Protein AF-A0A9E3MI32-F1 (afdb_monomer)

Nearest PDB structures (foldseek):
  3dp7-assembly1_B  TM=9.754E-01  e=4.181E-05  Phocaeicola vulgatus ATCC 8482
  6ix3-assembly1_A  TM=7.961E-01  e=3.398E-01  Aspergillus flavus NRRL3357
  8xtg-assembly3_F  TM=7.802E-01  e=3.898E-01  Penicillium brevicompactum
  6ix7-assembly1_A  TM=7.965E-01  e=5.497E-01  Aspergillus flavus NRRL3357

Mean predicted aligned error: 2.67 Å

Structure (mmCIF, N/CA/C/O backbone):
data_AF-A0A9E3MI32-F1
#
_entry.id   AF-A0A9E3MI32-F1
#
loop_
_atom_site.group_PDB
_atom_site.id
_atom_site.type_symbol
_atom_site.label_atom_id
_atom_site.label_alt_id
_atom_site.label_comp_id
_atom_site.label_asym_id
_atom_site.label_entity_id
_atom_site.label_seq_id
_atom_site.pdbx_PDB_ins_code
_atom_site.Cartn_x
_atom_site.Cartn_y
_atom_site.Cartn_z
_atom_site.occupancy
_atom_site.B_iso_or_equiv
_atom_site.auth_seq_id
_atom_site.auth_comp_id
_atom_site.auth_asym_id
_atom_site.auth_atom_id
_atom_site.pdbx_PDB_model_num
ATOM 1 N N . THR A 1 1 ? 1.411 4.434 -0.281 1.00 93.62 1 THR A N 1
ATOM 2 C CA . THR A 1 1 ? 1.688 3.944 -1.647 1.00 93.62 1 THR A CA 1
ATOM 3 C C . THR A 1 1 ? 1.544 2.451 -1.628 1.00 93.62 1 THR A C 1
ATOM 5 O O . THR A 1 1 ? 2.183 1.841 -0.781 1.00 93.62 1 THR A O 1
ATOM 8 N N . PHE A 1 2 ? 0.720 1.885 -2.506 1.00 96.81 2 PHE A N 1
ATOM 9 C CA . PHE A 1 2 ? 0.539 0.436 -2.600 1.00 96.81 2 PHE A CA 1
ATOM 10 C C . PHE A 1 2 ? 0.684 0.002 -4.047 1.00 96.81 2 PHE A C 1
ATOM 12 O O . PHE A 1 2 ? 0.071 0.615 -4.917 1.00 96.81 2 PHE A O 1
ATOM 19 N N . TRP A 1 3 ? 1.500 -1.008 -4.324 1.00 96.69 3 TRP A N 1
ATOM 20 C CA . TRP A 1 3 ? 1.786 -1.402 -5.707 1.00 96.69 3 TRP A CA 1
ATOM 21 C C . TRP A 1 3 ? 0.567 -2.036 -6.405 1.00 96.69 3 TRP A C 1
ATOM 23 O O . TRP A 1 3 ? 0.465 -1.950 -7.621 1.00 96.69 3 TRP A O 1
ATOM 33 N N . ASP A 1 4 ? -0.387 -2.585 -5.649 1.00 96.88 4 ASP A N 1
ATOM 34 C CA . ASP A 1 4 ? -1.629 -3.215 -6.129 1.00 96.88 4 ASP A CA 1
ATOM 35 C C . ASP A 1 4 ? -2.773 -2.217 -6.385 1.00 96.88 4 ASP A C 1
ATOM 37 O O . ASP A 1 4 ? -3.804 -2.579 -6.945 1.00 96.88 4 ASP A O 1
ATOM 41 N N . ARG A 1 5 ? -2.615 -0.946 -5.992 1.00 96.06 5 ARG A N 1
ATOM 42 C CA . ARG A 1 5 ? -3.638 0.105 -6.164 1.00 96.06 5 ARG A CA 1
ATOM 43 C C . ARG A 1 5 ? -3.271 1.117 -7.244 1.00 96.06 5 ARG A C 1
ATOM 45 O O . ARG A 1 5 ? -3.439 2.324 -7.072 1.00 96.06 5 ARG A O 1
ATOM 52 N N . GLN A 1 6 ? -2.722 0.624 -8.350 1.00 95.69 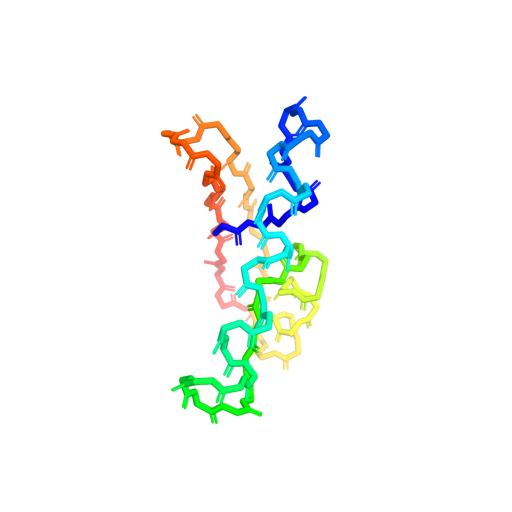6 GLN A N 1
ATOM 53 C CA . GLN A 1 6 ? -2.241 1.450 -9.454 1.00 95.69 6 GLN A CA 1
ATOM 54 C C . GLN A 1 6 ? -3.174 1.384 -10.658 1.00 95.69 6 GLN A C 1
ATOM 56 O O . GLN A 1 6 ? -3.724 0.338 -10.979 1.00 95.69 6 GLN A O 1
ATOM 61 N N . ARG A 1 7 ? -3.329 2.518 -11.354 1.00 93.31 7 ARG A N 1
ATOM 62 C CA . ARG A 1 7 ? -4.137 2.599 -12.583 1.00 93.31 7 ARG A CA 1
ATOM 63 C C . ARG A 1 7 ? -3.507 1.838 -13.756 1.00 93.31 7 ARG A C 1
ATOM 65 O O . ARG A 1 7 ? -4.229 1.413 -14.650 1.00 93.31 7 ARG A O 1
ATOM 72 N N . TYR A 1 8 ? -2.179 1.742 -13.779 1.00 94.25 8 TYR A N 1
ATOM 73 C CA . TYR A 1 8 ? -1.415 1.159 -14.878 1.00 94.25 8 TYR A CA 1
ATOM 74 C C . TYR A 1 8 ? -0.460 0.088 -14.353 1.00 94.25 8 TYR A C 1
ATOM 76 O O . TYR A 1 8 ? 0.242 0.322 -13.366 1.00 94.25 8 TYR A O 1
ATOM 84 N N . ASP A 1 9 ? -0.353 -1.026 -15.073 1.00 95.56 9 ASP A N 1
ATOM 85 C CA . ASP A 1 9 ? 0.491 -2.166 -14.691 1.00 95.56 9 ASP A CA 1
ATOM 86 C C . ASP A 1 9 ? 1.976 -1.797 -14.595 1.00 95.56 9 ASP A C 1
ATOM 88 O O . ASP A 1 9 ? 2.688 -2.256 -13.706 1.00 95.56 9 ASP A O 1
ATOM 92 N N . ILE A 1 10 ? 2.445 -0.890 -15.460 1.00 96.44 10 ILE A N 1
ATOM 93 C CA . ILE A 1 10 ? 3.831 -0.399 -15.429 1.00 96.44 10 ILE A CA 1
ATOM 94 C C . ILE A 1 10 ? 4.114 0.345 -14.117 1.00 96.44 10 ILE A C 1
ATOM 96 O O . ILE A 1 10 ? 5.196 0.208 -13.552 1.00 96.44 10 ILE A O 1
ATOM 100 N N . ALA A 1 11 ? 3.144 1.097 -13.587 1.00 95.38 11 ALA A N 1
ATOM 101 C CA . ALA A 1 11 ? 3.315 1.774 -12.305 1.00 95.38 11 ALA A CA 1
ATOM 102 C C . ALA A 1 11 ? 3.396 0.764 -11.149 1.00 95.38 11 ALA A C 1
ATOM 104 O O . ALA A 1 11 ? 4.241 0.920 -10.268 1.00 95.38 11 ALA A O 1
ATOM 105 N N . ALA A 1 12 ? 2.575 -0.293 -11.178 1.00 96.75 12 ALA A N 1
ATOM 106 C CA . ALA A 1 12 ? 2.662 -1.395 -10.220 1.00 96.75 12 ALA A CA 1
ATOM 107 C C . ALA A 1 12 ? 4.043 -2.070 -10.272 1.00 96.75 12 ALA A C 1
ATOM 109 O O . ALA A 1 12 ? 4.693 -2.217 -9.235 1.00 96.75 12 ALA A O 1
ATOM 110 N N . PHE A 1 13 ? 4.523 -2.386 -11.480 1.00 97.25 13 PHE A N 1
ATOM 111 C CA . PHE A 1 13 ? 5.838 -2.980 -11.728 1.00 97.25 13 PHE A CA 1
ATOM 112 C C . PHE A 1 13 ? 6.981 -2.111 -11.187 1.00 97.25 13 PHE A C 1
ATOM 114 O O . PHE A 1 13 ? 7.804 -2.580 -10.404 1.00 97.25 13 PHE A O 1
ATOM 121 N N . CYS A 1 14 ? 7.022 -0.822 -11.534 1.00 96.38 14 CYS A N 1
ATOM 122 C CA . CYS A 1 14 ? 8.070 0.078 -11.048 1.00 96.38 14 CYS A CA 1
ATOM 123 C C . CYS A 1 14 ? 8.069 0.198 -9.514 1.00 96.38 14 CYS A C 1
ATOM 125 O O . CYS A 1 14 ? 9.133 0.215 -8.890 1.00 96.38 14 CYS A O 1
ATOM 127 N N . LEU A 1 15 ? 6.886 0.254 -8.892 1.00 96.56 15 LEU A N 1
ATOM 128 C CA . LEU A 1 15 ? 6.767 0.334 -7.439 1.00 96.56 15 LEU A CA 1
ATOM 129 C C . LEU A 1 15 ? 7.275 -0.930 -6.746 1.00 96.56 15 LEU A C 1
ATOM 131 O O . LEU A 1 15 ? 8.120 -0.832 -5.855 1.00 96.56 15 LEU A O 1
ATOM 135 N N . ILE A 1 16 ? 6.797 -2.117 -7.134 1.00 96.69 16 ILE A N 1
ATOM 136 C CA . ILE A 1 16 ? 7.212 -3.354 -6.462 1.00 96.69 16 ILE A CA 1
ATOM 137 C C . ILE A 1 16 ? 8.711 -3.614 -6.656 1.00 96.69 16 ILE A C 1
ATOM 139 O O . ILE A 1 16 ? 9.385 -3.998 -5.697 1.00 96.69 16 ILE A O 1
ATOM 143 N N . ASN A 1 17 ? 9.269 -3.274 -7.823 1.00 97.06 17 ASN A N 1
ATOM 144 C CA . ASN A 1 17 ? 10.700 -3.385 -8.120 1.00 97.06 17 ASN A CA 1
ATOM 145 C C . ASN A 1 17 ? 11.574 -2.327 -7.426 1.00 97.06 17 ASN A C 1
ATOM 147 O O . ASN A 1 17 ? 12.797 -2.398 -7.521 1.00 97.06 17 ASN A O 1
ATOM 151 N N . THR A 1 18 ? 10.985 -1.397 -6.669 1.00 95.94 18 THR A N 1
ATOM 152 C CA . THR A 1 18 ? 11.728 -0.568 -5.705 1.00 95.94 18 THR A CA 1
ATOM 153 C C . THR A 1 18 ? 12.017 -1.343 -4.409 1.00 95.94 18 THR A C 1
ATOM 155 O O . THR A 1 18 ? 12.942 -1.008 -3.678 1.00 95.94 18 THR A O 1
ATOM 158 N N . SER A 1 19 ? 11.289 -2.427 -4.116 1.00 97.12 19 SER A N 1
ATOM 159 C CA . SER A 1 19 ? 11.460 -3.213 -2.880 1.00 97.12 19 SER A CA 1
ATOM 160 C C . SER A 1 19 ? 12.878 -3.758 -2.645 1.00 97.12 19 SER A C 1
ATOM 162 O O . SER A 1 19 ? 13.346 -3.649 -1.512 1.00 97.12 19 SER A O 1
ATOM 164 N N . PRO A 1 20 ? 13.613 -4.259 -3.662 1.00 96.69 20 PRO A N 1
ATOM 165 C CA . PRO A 1 20 ? 14.995 -4.705 -3.486 1.00 96.69 20 PRO A CA 1
ATOM 166 C C . PRO A 1 20 ? 15.936 -3.637 -2.915 1.00 96.69 20 PRO A C 1
ATOM 168 O O . PRO A 1 20 ? 16.873 -3.991 -2.206 1.00 96.69 20 PRO A O 1
ATOM 171 N N . TYR A 1 21 ? 15.682 -2.339 -3.146 1.00 97.12 21 TYR A N 1
ATOM 172 C CA . TYR A 1 21 ? 16.444 -1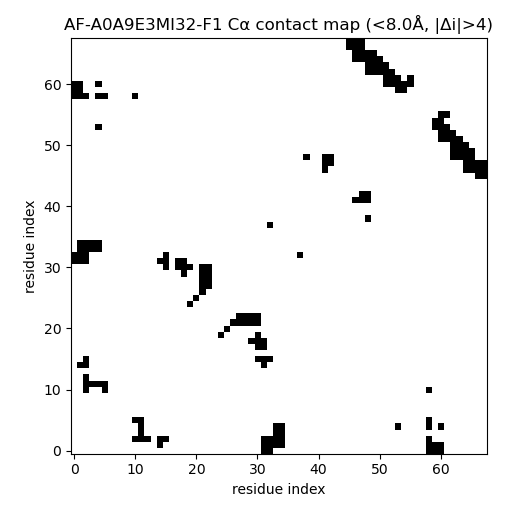.264 -2.498 1.00 97.12 21 TYR A CA 1
ATOM 173 C C . TYR A 1 21 ? 16.322 -1.338 -0.970 1.00 97.12 21 TYR A C 1
ATOM 175 O O . TYR A 1 21 ? 17.328 -1.266 -0.262 1.00 97.12 21 TYR A O 1
ATOM 183 N N . PHE A 1 22 ? 15.106 -1.545 -0.454 1.00 96.88 22 PHE A N 1
ATOM 184 C CA . PHE A 1 22 ? 14.877 -1.636 0.987 1.00 96.88 22 PHE A CA 1
ATOM 185 C C . PHE A 1 22 ? 15.524 -2.875 1.607 1.00 96.88 22 PHE A C 1
ATOM 187 O O . PHE A 1 22 ? 15.979 -2.817 2.748 1.00 96.88 22 PHE A O 1
ATOM 194 N N . THR A 1 23 ? 15.596 -3.969 0.847 1.00 95.06 23 THR A N 1
ATOM 195 C CA . THR A 1 23 ? 16.247 -5.213 1.266 1.00 95.06 23 THR A CA 1
ATOM 196 C C . THR A 1 23 ? 17.772 -5.113 1.240 1.00 95.06 23 THR A C 1
ATOM 198 O O . THR A 1 23 ? 18.418 -5.504 2.203 1.00 95.06 23 THR A O 1
ATOM 201 N N . ALA A 1 24 ? 18.357 -4.612 0.150 1.00 96.75 24 ALA A N 1
ATOM 202 C CA . ALA A 1 24 ? 19.797 -4.711 -0.089 1.00 96.75 24 ALA A CA 1
ATOM 203 C C . ALA A 1 24 ? 20.599 -3.490 0.383 1.00 96.75 24 ALA A C 1
ATOM 205 O O . ALA A 1 24 ? 21.776 -3.631 0.699 1.00 96.75 24 ALA A O 1
ATOM 206 N N . MET A 1 25 ? 19.995 -2.297 0.394 1.00 97.06 25 MET A N 1
ATOM 207 C CA . MET A 1 25 ? 20.717 -1.037 0.621 1.00 97.06 25 MET A CA 1
ATOM 208 C C . MET A 1 25 ? 20.198 -0.215 1.803 1.00 97.06 25 MET A C 1
ATOM 210 O O . MET A 1 25 ? 20.971 0.553 2.368 1.00 97.06 25 MET A O 1
ATOM 214 N N . ALA A 1 26 ? 18.917 -0.337 2.169 1.00 95.88 26 ALA A N 1
ATOM 215 C CA . ALA A 1 26 ? 18.347 0.415 3.288 1.00 95.88 26 ALA A CA 1
ATOM 216 C C . ALA A 1 26 ? 18.316 -0.406 4.593 1.00 95.88 26 ALA A C 1
ATOM 218 O O . ALA A 1 26 ? 19.355 -0.662 5.189 1.00 95.88 26 ALA A O 1
ATOM 219 N N . SER A 1 27 ? 17.130 -0.789 5.077 1.00 93.12 27 SER A N 1
ATOM 220 C CA . SER A 1 27 ? 16.939 -1.343 6.424 1.00 93.12 27 SER A CA 1
ATOM 221 C C . SER A 1 27 ? 16.981 -2.871 6.504 1.00 93.12 27 SER A C 1
ATOM 223 O O . SER A 1 27 ? 16.949 -3.420 7.602 1.00 93.12 27 SER A O 1
ATOM 225 N N . GLY A 1 28 ? 16.984 -3.576 5.369 1.00 94.69 28 GLY A N 1
ATOM 226 C CA . GLY A 1 28 ? 16.987 -5.041 5.321 1.00 94.69 28 GLY A CA 1
ATOM 227 C C . GLY A 1 28 ? 15.655 -5.710 5.683 1.00 94.69 28 GLY A C 1
ATOM 228 O O . GLY A 1 28 ? 15.570 -6.934 5.671 1.00 94.69 28 GLY A O 1
ATOM 229 N N . ASN A 1 29 ? 14.606 -4.944 6.001 1.00 92.25 29 ASN A N 1
ATOM 230 C CA . ASN A 1 29 ? 13.359 -5.476 6.573 1.00 92.25 29 ASN A CA 1
ATOM 231 C C . ASN A 1 29 ? 12.074 -4.787 6.072 1.00 92.25 29 ASN A C 1
ATOM 233 O O . ASN A 1 29 ? 11.042 -4.855 6.735 1.00 92.25 29 ASN A O 1
ATOM 237 N N . SER A 1 30 ? 12.120 -4.116 4.918 1.00 93.69 30 SER A N 1
ATOM 238 C CA . SER A 1 30 ? 10.962 -3.415 4.347 1.00 93.69 30 SER A CA 1
ATOM 239 C C . SER A 1 30 ? 10.797 -3.685 2.848 1.00 93.69 30 SER A C 1
ATOM 241 O O . SER A 1 30 ? 11.668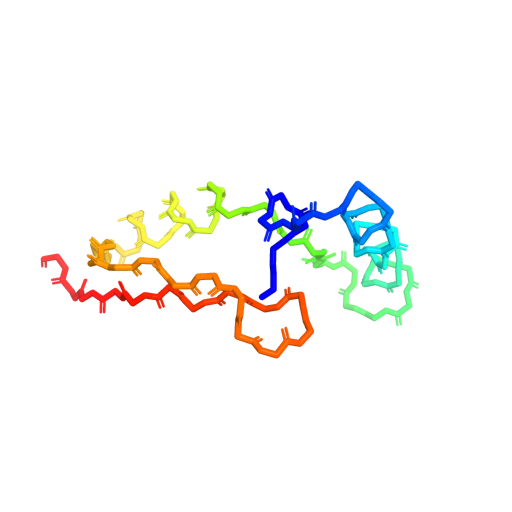 -4.281 2.212 1.00 93.69 30 SER A O 1
ATOM 243 N N . LYS A 1 31 ? 9.654 -3.266 2.296 1.00 96.12 31 LYS A N 1
ATOM 244 C CA . LYS A 1 31 ? 9.279 -3.351 0.876 1.00 96.12 31 LYS A CA 1
ATOM 245 C C . LYS A 1 31 ? 8.166 -2.348 0.551 1.00 96.12 31 LYS A C 1
ATOM 247 O O . LYS A 1 31 ? 7.602 -1.732 1.453 1.00 96.12 31 LYS A O 1
ATOM 252 N N . ILE A 1 32 ? 7.807 -2.205 -0.725 1.00 96.62 32 ILE A N 1
ATOM 253 C CA . ILE A 1 32 ? 6.518 -1.600 -1.088 1.00 96.62 32 ILE A CA 1
ATOM 254 C C . ILE A 1 32 ? 5.427 -2.658 -0.896 1.00 96.62 32 ILE A C 1
ATOM 256 O O . ILE A 1 32 ? 5.513 -3.757 -1.440 1.00 96.62 32 ILE A O 1
ATOM 260 N N . TYR A 1 33 ? 4.416 -2.341 -0.091 1.00 96.25 33 TYR A N 1
ATOM 261 C CA . TYR A 1 33 ? 3.399 -3.303 0.340 1.00 96.25 33 TYR A CA 1
ATOM 262 C C . TYR A 1 33 ? 2.183 -3.328 -0.583 1.00 96.25 33 TYR A C 1
ATOM 264 O O . TYR A 1 33 ? 1.867 -2.336 -1.245 1.00 96.25 33 TYR A O 1
ATOM 272 N N . GLU A 1 34 ? 1.496 -4.468 -0.587 1.00 97.00 34 GLU A N 1
ATOM 273 C CA . GLU A 1 34 ? 0.124 -4.560 -1.081 1.00 97.00 34 GLU A CA 1
ATOM 274 C C . GLU A 1 34 ? -0.846 -3.992 -0.041 1.00 97.00 34 GLU A C 1
ATOM 276 O O . GLU A 1 34 ? -0.582 -4.012 1.167 1.00 97.00 34 GLU A O 1
ATOM 281 N N . SER A 1 35 ? -1.973 -3.459 -0.501 1.00 97.50 35 SER A N 1
ATOM 282 C CA . SER A 1 35 ? -2.935 -2.799 0.377 1.00 97.50 35 SER A CA 1
ATOM 283 C C . SER A 1 35 ? -3.613 -3.761 1.355 1.00 97.50 35 SER A C 1
ATOM 285 O O . SER A 1 35 ? -3.834 -3.391 2.510 1.00 97.50 35 SER A O 1
ATOM 287 N N . ALA A 1 36 ? -3.882 -4.999 0.931 1.00 97.75 36 ALA A N 1
ATOM 288 C CA . ALA A 1 36 ? -4.536 -6.019 1.751 1.00 97.75 36 ALA A CA 1
ATOM 289 C C . ALA A 1 36 ? -3.721 -6.380 3.004 1.00 97.75 36 ALA A C 1
ATOM 291 O O . ALA A 1 36 ? -4.272 -6.403 4.106 1.00 97.75 36 ALA A O 1
ATOM 292 N N . ASP A 1 37 ? -2.406 -6.572 2.862 1.00 97.06 37 ASP A N 1
ATOM 293 C CA . ASP A 1 37 ? -1.505 -6.815 3.992 1.00 97.06 37 ASP A CA 1
ATOM 294 C C . ASP A 1 37 ? -1.555 -5.677 5.015 1.00 97.06 37 ASP A C 1
ATOM 296 O O . ASP A 1 37 ? -1.631 -5.916 6.221 1.00 97.06 37 ASP A O 1
ATOM 300 N N . TYR A 1 38 ? -1.554 -4.430 4.542 1.00 96.06 38 TYR A N 1
ATOM 301 C CA . TYR A 1 38 ? -1.590 -3.259 5.415 1.00 96.06 38 TYR A CA 1
ATOM 302 C C . TYR A 1 38 ? -2.904 -3.156 6.195 1.00 96.06 38 TYR A C 1
ATOM 304 O O . TYR A 1 38 ? -2.894 -2.819 7.378 1.00 96.06 38 TYR A O 1
ATOM 312 N N . ILE A 1 39 ? -4.031 -3.457 5.543 1.00 97.88 39 ILE A N 1
ATOM 313 C CA . ILE A 1 39 ? -5.356 -3.462 6.175 1.00 97.88 39 ILE A CA 1
ATOM 314 C C . ILE A 1 39 ? -5.425 -4.569 7.230 1.00 97.88 39 ILE A C 1
ATOM 316 O O . ILE A 1 39 ? -5.762 -4.285 8.376 1.00 97.88 39 ILE A O 1
ATOM 320 N N . ARG A 1 40 ? -5.006 -5.792 6.885 1.00 98.19 40 ARG A N 1
ATOM 321 C CA . ARG A 1 40 ? -4.975 -6.938 7.804 1.00 98.19 40 ARG A CA 1
ATOM 322 C C . ARG A 1 40 ? -4.123 -6.661 9.046 1.00 98.19 40 ARG A C 1
ATOM 324 O O . ARG A 1 40 ? -4.514 -7.005 10.159 1.00 98.19 40 ARG A O 1
ATOM 331 N N . LEU A 1 41 ? -2.953 -6.045 8.873 1.00 97.81 41 LEU A N 1
ATOM 332 C CA . LEU A 1 41 ? -2.074 -5.680 9.988 1.00 97.81 41 LEU A CA 1
ATOM 333 C C . LEU A 1 41 ? -2.670 -4.563 10.854 1.00 97.81 41 LEU A C 1
ATOM 335 O O . LEU A 1 41 ? -2.550 -4.616 12.076 1.00 97.81 41 LEU A O 1
ATOM 339 N N . ALA A 1 42 ? -3.334 -3.576 10.247 1.00 97.94 42 ALA A N 1
ATOM 340 C CA . ALA A 1 42 ? -4.030 -2.526 10.987 1.00 97.94 42 ALA A CA 1
ATOM 341 C C . ALA A 1 42 ? -5.196 -3.094 11.817 1.00 97.94 42 ALA A C 1
ATOM 343 O O . ALA A 1 42 ? -5.340 -2.743 12.988 1.00 97.94 42 ALA A O 1
ATOM 344 N N . GLU A 1 43 ? -5.973 -4.020 11.254 1.00 98.00 43 GLU A N 1
ATOM 345 C CA . GLU A 1 43 ? -7.040 -4.735 11.966 1.00 98.00 43 GLU A CA 1
ATOM 346 C C . GLU A 1 43 ? -6.499 -5.539 13.148 1.00 98.00 43 GLU A C 1
ATOM 348 O O . GLU A 1 43 ? -7.015 -5.419 14.260 1.00 98.00 43 GLU A O 1
ATOM 353 N N . ALA A 1 44 ? -5.398 -6.274 12.955 1.00 98.38 44 ALA A N 1
ATOM 354 C CA . ALA A 1 44 ? -4.714 -6.981 14.038 1.00 98.38 44 ALA A CA 1
ATOM 355 C C . ALA A 1 44 ? -4.198 -6.037 15.145 1.00 98.38 44 ALA A C 1
ATOM 357 O O . ALA A 1 44 ? -4.072 -6.448 16.297 1.00 98.38 44 ALA A O 1
ATOM 358 N N . ALA A 1 45 ? -3.936 -4.769 14.818 1.00 98.31 45 ALA A N 1
ATOM 359 C CA . ALA A 1 45 ? -3.549 -3.725 15.765 1.00 98.31 45 ALA A CA 1
ATOM 360 C C . ALA A 1 45 ? -4.745 -2.998 16.423 1.00 98.31 45 ALA A C 1
ATOM 362 O O . ALA A 1 45 ? -4.544 -2.023 17.149 1.00 98.31 45 ALA A O 1
ATOM 363 N N . GLY A 1 46 ? -5.986 -3.443 16.189 1.00 98.38 46 GLY A N 1
ATOM 364 C CA . GLY A 1 46 ? -7.191 -2.842 16.773 1.00 98.38 46 GLY A CA 1
ATOM 365 C C . GLY A 1 46 ? -7.679 -1.586 16.046 1.00 98.38 46 GLY A C 1
ATOM 366 O O . GLY A 1 46 ? -8.318 -0.721 16.652 1.00 98.38 46 GLY A O 1
ATOM 367 N N . LEU A 1 47 ? -7.368 -1.455 14.756 1.00 98.62 47 LEU A N 1
ATOM 368 C CA . LEU A 1 47 ? -7.838 -0.367 13.903 1.00 98.62 47 LEU A CA 1
ATOM 369 C C . LEU A 1 47 ? -8.839 -0.888 12.872 1.00 98.62 47 LEU A C 1
ATOM 371 O O . LEU A 1 47 ? -8.596 -1.881 12.200 1.00 98.62 47 LEU A O 1
ATOM 375 N N . ARG A 1 48 ? -9.944 -0.171 12.678 1.00 98.12 48 ARG A N 1
ATOM 37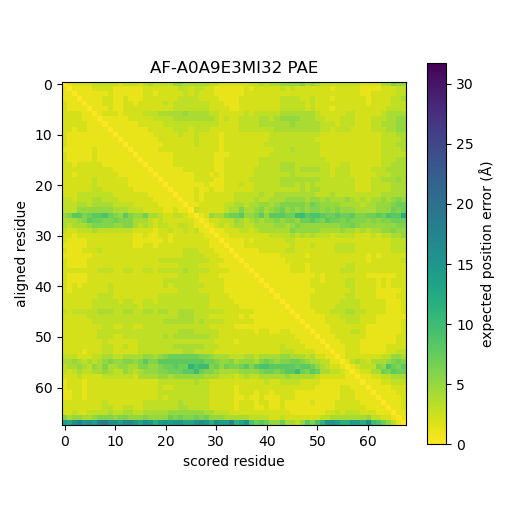6 C CA . ARG A 1 48 ? -10.939 -0.475 11.647 1.00 98.12 48 ARG A CA 1
ATOM 377 C C . ARG A 1 48 ? -10.798 0.475 10.468 1.00 98.12 48 ARG A C 1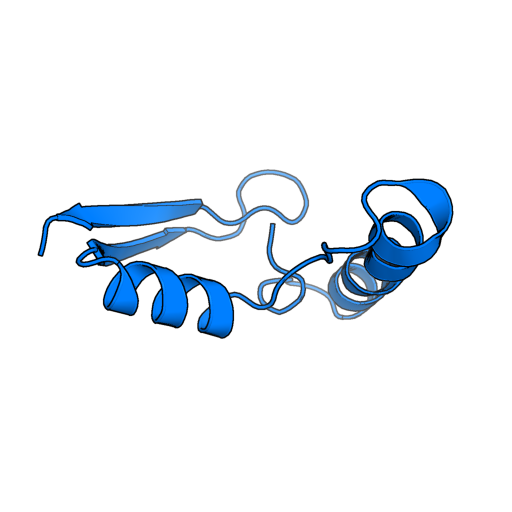
ATOM 379 O O . ARG A 1 48 ? -10.782 1.697 10.645 1.00 98.12 48 ARG A O 1
ATOM 386 N N . LEU A 1 49 ? -10.727 -0.080 9.259 1.00 98.19 49 LEU A N 1
ATOM 387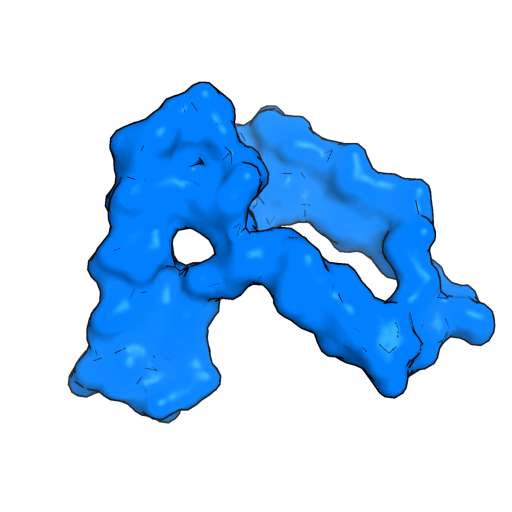 C CA . LEU A 1 49 ? -10.711 0.705 8.028 1.00 98.19 49 LEU A CA 1
ATOM 388 C C . LEU A 1 49 ? -12.048 1.441 7.851 1.00 98.19 49 LEU A C 1
ATOM 390 O O . LEU A 1 49 ? -13.120 0.852 7.966 1.00 98.19 49 LEU A O 1
ATOM 394 N N . LEU A 1 50 ? -11.981 2.742 7.573 1.00 98.44 50 LEU A N 1
ATOM 395 C CA . LEU A 1 50 ? -13.150 3.588 7.327 1.00 98.44 50 LEU A CA 1
ATOM 396 C C . LEU A 1 50 ? -13.326 3.903 5.847 1.00 98.44 50 LEU A C 1
ATOM 398 O O . LEU A 1 50 ? -14.434 3.832 5.329 1.00 98.44 50 LEU A O 1
ATOM 402 N N . THR A 1 51 ? -12.251 4.324 5.183 1.00 98.12 51 THR A N 1
ATOM 403 C CA . THR A 1 51 ? -12.294 4.756 3.782 1.00 98.12 51 THR A CA 1
ATOM 404 C C . THR A 1 51 ? -10.962 4.506 3.100 1.00 98.12 51 THR A C 1
ATOM 406 O O . THR A 1 51 ? -9.906 4.682 3.714 1.00 98.12 51 THR A O 1
ATOM 409 N N . VAL A 1 52 ? -11.025 4.216 1.805 1.00 97.62 52 VAL A N 1
ATOM 410 C CA . VAL A 1 52 ? -9.879 4.188 0.893 1.00 97.62 52 VAL A CA 1
ATOM 411 C C . VAL A 1 52 ? -10.088 5.273 -0.153 1.00 97.62 52 VAL A C 1
ATOM 413 O O . VAL A 1 52 ? -11.173 5.373 -0.723 1.00 97.62 52 VAL A O 1
ATOM 416 N N . ARG A 1 53 ? -9.068 6.096 -0.402 1.00 97.00 53 ARG A N 1
ATOM 417 C CA . ARG A 1 53 ? -9.068 7.059 -1.506 1.00 97.00 53 ARG A CA 1
ATOM 418 C C . ARG A 1 53 ? -7.819 6.872 -2.351 1.00 97.00 53 ARG A C 1
ATOM 420 O O . ARG A 1 53 ? -6.717 7.165 -1.892 1.00 97.00 53 ARG A O 1
ATOM 427 N N . ASP A 1 54 ? -8.017 6.413 -3.576 1.00 95.88 54 ASP A N 1
ATOM 428 C CA . ASP A 1 54 ? -6.968 6.277 -4.585 1.00 95.88 54 ASP A CA 1
ATOM 429 C C . ASP A 1 54 ? -6.840 7.554 -5.431 1.00 95.88 54 ASP A C 1
ATOM 431 O O . ASP A 1 54 ? -7.651 8.477 -5.317 1.00 95.88 54 ASP A O 1
ATOM 435 N N . GLY A 1 55 ? -5.808 7.616 -6.277 1.00 89.94 55 GLY A N 1
ATOM 436 C CA . GLY A 1 55 ? -5.619 8.718 -7.227 1.00 89.94 55 GLY A CA 1
ATOM 437 C C . GLY A 1 55 ? -5.179 10.036 -6.584 1.00 89.94 55 GLY A C 1
ATOM 438 O O . GLY A 1 55 ? -5.480 11.107 -7.107 1.00 89.94 55 GLY A O 1
ATOM 439 N N . ILE A 1 56 ? -4.487 9.979 -5.442 1.00 91.25 56 ILE A N 1
ATOM 440 C CA . ILE A 1 56 ? -3.947 11.169 -4.777 1.00 91.25 56 ILE A CA 1
ATOM 441 C C . ILE A 1 56 ? -2.520 11.384 -5.281 1.00 91.25 56 ILE A C 1
ATOM 443 O O . ILE A 1 56 ? -1.605 10.678 -4.872 1.00 91.25 56 ILE A O 1
ATOM 447 N N . GLY A 1 57 ? -2.312 12.356 -6.168 1.00 88.00 57 GLY A N 1
ATOM 448 C CA . GLY A 1 57 ? -0.998 12.553 -6.789 1.00 88.00 57 GLY A CA 1
ATOM 449 C C . GLY A 1 57 ? -0.507 11.297 -7.525 1.00 88.00 57 GLY A C 1
ATOM 450 O O . GLY A 1 57 ? -1.307 10.493 -8.007 1.00 88.00 57 GLY A O 1
ATOM 451 N N . TYR A 1 58 ? 0.813 11.120 -7.617 1.00 8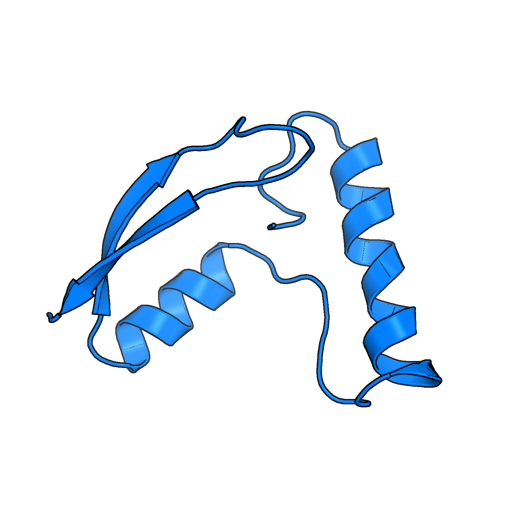8.12 58 TYR A N 1
ATOM 452 C CA . TYR A 1 58 ? 1.398 9.977 -8.319 1.00 88.12 58 TYR A CA 1
ATOM 453 C C . TYR A 1 58 ? 1.456 8.733 -7.439 1.00 88.12 58 TYR A C 1
ATOM 455 O O . TYR A 1 58 ? 2.191 8.676 -6.460 1.00 88.12 58 TYR A O 1
ATOM 463 N N . CYS A 1 59 ? 0.703 7.710 -7.833 1.00 91.81 59 CYS A N 1
ATOM 464 C CA . CYS A 1 59 ? 0.777 6.365 -7.270 1.00 91.81 59 CYS A CA 1
ATOM 465 C C . CYS A 1 59 ? 0.447 6.244 -5.766 1.00 91.81 59 CYS A C 1
ATOM 467 O O . CYS A 1 59 ? 0.729 5.208 -5.153 1.00 91.81 59 CYS A O 1
ATOM 469 N N . HIS A 1 60 ? -0.167 7.261 -5.149 1.00 95.31 60 HIS A N 1
ATOM 470 C CA . HIS A 1 60 ? -0.542 7.216 -3.737 1.00 95.31 60 HIS A CA 1
ATOM 471 C C . HIS A 1 60 ? -2.032 6.924 -3.520 1.00 95.31 60 HIS A C 1
ATOM 473 O O . HIS A 1 60 ? -2.917 7.407 -4.231 1.00 95.31 60 HIS A O 1
ATOM 479 N N . SER A 1 61 ? -2.276 6.190 -2.437 1.00 96.00 61 SER A N 1
ATOM 480 C CA . SER A 1 61 ? -3.590 5.936 -1.854 1.00 96.00 61 SER A C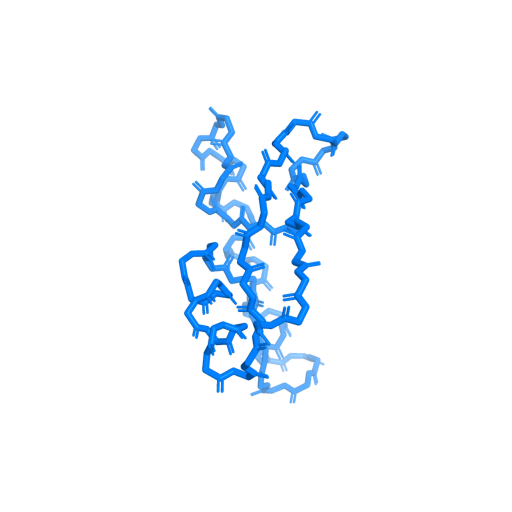A 1
ATOM 481 C C . SER A 1 61 ? -3.573 6.376 -0.394 1.00 96.00 61 SER A C 1
ATOM 483 O O . SER A 1 61 ? -2.550 6.244 0.285 1.00 96.00 61 SER A O 1
ATOM 485 N N . LEU A 1 62 ? -4.714 6.853 0.095 1.00 96.69 62 LEU A N 1
ATOM 486 C CA . LEU A 1 62 ? -4.948 7.193 1.494 1.00 96.69 62 LEU A CA 1
ATOM 487 C C . LEU A 1 62 ? -5.912 6.181 2.111 1.00 96.69 62 LEU A C 1
ATOM 489 O O . LEU A 1 62 ? -7.059 6.069 1.677 1.00 96.69 62 LEU A O 1
ATOM 493 N N . LEU A 1 63 ? -5.451 5.487 3.149 1.00 97.62 63 LEU A N 1
ATOM 494 C CA . LEU A 1 63 ? -6.296 4.682 4.026 1.00 97.62 63 LEU A CA 1
ATOM 495 C C . LEU A 1 63 ? -6.613 5.497 5.278 1.00 97.62 63 LEU A C 1
ATOM 497 O O . LEU A 1 63 ? -5.705 6.019 5.925 1.00 97.62 63 LEU A O 1
ATOM 501 N N . ARG A 1 64 ? -7.896 5.603 5.629 1.00 98.06 64 ARG A N 1
ATOM 502 C CA . ARG A 1 64 ? -8.333 6.203 6.895 1.00 98.06 64 ARG A CA 1
ATOM 503 C C . ARG A 1 64 ? -8.798 5.104 7.830 1.00 98.06 64 ARG A C 1
ATOM 505 O O . ARG A 1 64 ? -9.697 4.348 7.470 1.00 98.06 64 ARG A O 1
ATOM 512 N N . PHE A 1 65 ? -8.248 5.084 9.034 1.00 98.44 65 PHE A N 1
ATOM 513 C CA . PHE A 1 65 ? -8.622 4.151 10.089 1.00 98.44 65 PHE A CA 1
ATOM 514 C C . PHE A 1 65 ? -9.198 4.895 11.295 1.00 98.44 65 PHE A C 1
ATO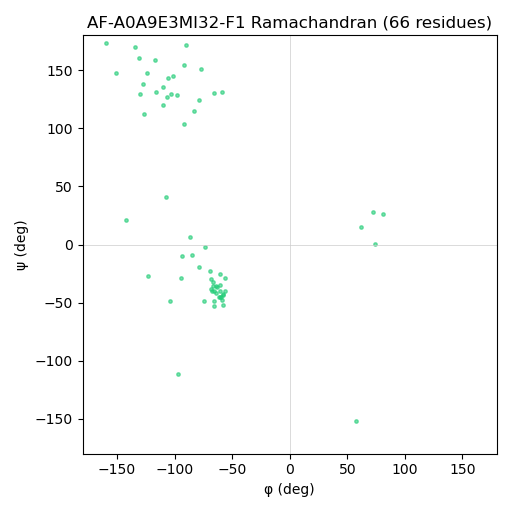M 516 O O . PHE A 1 65 ? -8.941 6.085 11.478 1.00 98.44 65 PHE A O 1
ATOM 523 N N . ALA A 1 66 ? -9.955 4.186 12.125 1.00 98.00 66 ALA A N 1
ATOM 524 C CA . ALA A 1 66 ? -10.293 4.598 13.483 1.00 98.00 66 ALA A CA 1
ATOM 525 C C . ALA A 1 66 ? -10.024 3.446 14.449 1.00 98.00 66 ALA A C 1
ATOM 527 O O . ALA A 1 66 ? -9.947 2.292 14.029 1.00 98.00 66 ALA A O 1
ATOM 528 N N . ARG A 1 67 ? -9.889 3.760 15.740 1.00 96.50 67 ARG A N 1
ATOM 529 C CA . ARG A 1 67 ? -9.830 2.734 16.782 1.00 96.50 67 ARG A CA 1
ATOM 530 C C . ARG A 1 67 ? -11.109 1.894 16.727 1.00 96.50 67 ARG A C 1
ATOM 532 O O . ARG A 1 67 ? -12.195 2.466 16.590 1.00 96.50 67 ARG A O 1
ATOM 539 N N . ALA A 1 68 ? -10.938 0.574 16.739 1.00 84.50 68 ALA A N 1
ATOM 540 C CA . ALA A 1 68 ? -12.040 -0.377 16.804 1.00 84.50 68 ALA A CA 1
ATOM 541 C C . ALA A 1 68 ? -12.807 -0.239 18.124 1.00 84.50 68 ALA A C 1
ATOM 543 O O . ALA A 1 68 ? -12.157 0.046 19.160 1.00 84.50 68 ALA A O 1
#

Radius of gyration: 13.14 Å; Cα contacts (8 Å, |Δi|>4): 99; chains: 1; bounding box: 34×20×32 Å

Secondary structure (DSSP, 8-state):
--TTS-SSHHHHHHHHTTHHHHHHTS-SS--PPPHHHHHHHHHHTTEEEEEEEEEETTTEEEEEEEE-

Foldseek 3Di:
DALQQDPDVVSSVVQQVCQVCCCPPNPNPDTRHHPVVVQVVCVVVQKHWDDKAPDDPPPDIDTDIDGD

pLDDT: mean 95.96, std 2.67, range [84.5, 98.62]

Sequence (68 aa):
TFWDRQRYDIAAFCLINTSPYFTAMASGNSKIYESADYIRLAEAAGLRLLTVRDGIGYCHSLLRFARA

Solvent-accessible surface area (backbone atoms only — not comparable to full-atom values): 3937 Å² total; per-residue (Å²): 91,28,35,77,70,46,98,43,70,67,59,19,50,58,42,45,68,48,17,59,50,28,43,77,72,64,79,58,78,54,63,58,45,50,58,66,61,56,50,55,53,38,43,76,70,48,29,38,83,74,49,78,45,69,79,51,73,86,64,26,51,48,78,42,68,43,79,102